Protein AF-W6N903-F1 (afdb_monomer)

Sequence (105 aa):
DRTLPTAAYNFKVETGKENTKTTTEYSWVPVPDKSLVERYMKALPEEERPIIGSVGEQNRKSRLQFQLPLYDCNVDDARFANEQDKEVFRRFLENVRKHVRSVLH

Radius of gyration: 18.01 Å; Cα contacts (8 Å, |Δi|>4): 110; chains: 1; bounding box: 42×32×44 Å

Mean predicted aligned error: 9.61 Å

Solvent-accessible surface area (backbone atoms only — not comparable to full-atom values): 6385 Å² total; per-residue (Å²): 137,83,84,66,70,61,61,38,62,70,43,75,45,80,45,73,57,97,93,55,70,44,79,47,50,22,48,55,37,73,36,89,42,70,71,59,39,55,55,53,53,69,73,41,59,78,70,59,35,26,32,67,94,38,68,5,28,55,53,46,54,59,54,56,76,72,56,70,55,62,50,78,76,35,66,93,61,32,88,60,92,48,71,66,60,42,51,53,50,44,53,50,51,53,52,45,66,68,73,57,77,79,82,84,126

pLDDT: mean 83.48, std 14.54, range [33.97, 96.75]

Organism: Haemonchus contortus (NCBI:txid6289)

Nearest PDB structures (foldseek):
  5fq5-assembly1_B  TM=2.236E-01  e=7.788E+00  Streptococcus pyogenes

Foldseek 3Di:
DCPDAQKDAQQWAWDDDPVDTDIWTARIARHNDNVNRVVVQVVDDVQLGRTPPGNNVVVVVVVVVVDDPCLQQPLVNPPDPDVVVSVVSVVVNVVCVVPVVPPDD

Structure (mmCIF, N/CA/C/O backbone):
data_AF-W6N903-F1
#
_entry.id   AF-W6N903-F1
#
loop_
_atom_site.group_PDB
_atom_site.id
_atom_site.type_symbol
_atom_site.label_atom_id
_atom_site.label_alt_id
_atom_site.label_comp_id
_atom_site.label_asym_id
_atom_site.label_entity_id
_atom_site.label_seq_id
_atom_site.pdbx_PDB_ins_code
_atom_site.Cartn_x
_atom_site.Cartn_y
_atom_site.Cartn_z
_atom_site.occupancy
_atom_site.B_iso_or_equiv
_atom_site.auth_seq_id
_atom_site.auth_comp_id
_atom_site.auth_asym_id
_atom_site.auth_atom_id
_atom_site.pdbx_PDB_model_num
ATOM 1 N N . ASP A 1 1 ? -2.376 14.062 -17.668 1.00 43.19 1 ASP A N 1
ATOM 2 C CA . ASP A 1 1 ? -2.015 14.351 -16.276 1.00 43.19 1 ASP A CA 1
ATOM 3 C C . ASP A 1 1 ? -2.646 13.285 -15.386 1.00 43.19 1 ASP A C 1
ATOM 5 O O . ASP A 1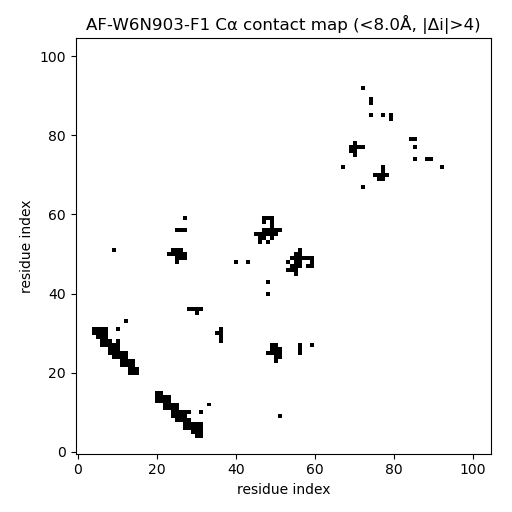 1 ? -3.858 13.275 -15.221 1.00 43.19 1 ASP A O 1
ATOM 9 N N . ARG A 1 2 ? -1.881 12.266 -14.980 1.00 45.25 2 ARG A N 1
ATOM 10 C CA . ARG A 1 2 ? -2.360 11.199 -14.083 1.00 45.25 2 ARG A CA 1
ATOM 11 C C . ARG A 1 2 ? -1.658 11.392 -12.746 1.00 45.25 2 ARG A C 1
ATOM 13 O O . ARG A 1 2 ? -0.711 10.679 -12.431 1.00 45.25 2 ARG A O 1
ATOM 20 N N . THR A 1 3 ? -2.093 12.380 -11.977 1.00 56.03 3 THR A N 1
ATOM 21 C CA . THR A 1 3 ? -1.786 12.438 -10.548 1.00 56.03 3 THR A CA 1
ATOM 22 C C . THR A 1 3 ? -2.606 11.338 -9.875 1.00 56.03 3 THR A C 1
ATOM 24 O O . THR A 1 3 ? -3.704 11.559 -9.373 1.00 56.03 3 THR A O 1
ATOM 27 N N . LEU A 1 4 ? -2.116 10.097 -9.973 1.00 58.03 4 LEU A N 1
ATOM 28 C CA . LEU A 1 4 ? -2.682 8.979 -9.225 1.00 58.03 4 LEU A CA 1
ATOM 29 C C . LEU A 1 4 ? -2.723 9.378 -7.742 1.00 58.03 4 LEU A C 1
ATOM 31 O O . LEU A 1 4 ? -1.752 9.974 -7.267 1.00 58.03 4 LEU A O 1
ATOM 35 N N . PRO A 1 5 ? -3.815 9.089 -7.013 1.00 57.09 5 PRO A N 1
ATOM 36 C CA . PRO A 1 5 ? -3.871 9.387 -5.594 1.00 57.09 5 PRO A CA 1
ATOM 37 C C . PRO A 1 5 ? -2.732 8.641 -4.905 1.00 57.09 5 PRO A C 1
ATOM 39 O O . PRO A 1 5 ? -2.673 7.412 -4.929 1.00 57.09 5 PRO A O 1
ATOM 42 N N . THR A 1 6 ? -1.802 9.399 -4.340 1.00 74.56 6 THR A N 1
ATOM 43 C CA . THR A 1 6 ? -0.703 8.852 -3.554 1.00 74.56 6 THR A CA 1
ATOM 44 C C . THR A 1 6 ? -1.269 8.234 -2.280 1.00 74.56 6 THR A C 1
ATOM 46 O O . THR A 1 6 ? -2.262 8.718 -1.729 1.00 74.56 6 THR A O 1
ATOM 49 N N . ALA A 1 7 ? -0.622 7.173 -1.801 1.00 86.88 7 ALA A N 1
ATOM 50 C CA . ALA A 1 7 ? -0.905 6.608 -0.492 1.00 86.88 7 ALA A CA 1
ATOM 51 C C . ALA A 1 7 ? -0.921 7.691 0.600 1.00 86.88 7 ALA A C 1
ATOM 53 O O . ALA A 1 7 ? -0.153 8.656 0.546 1.00 86.88 7 ALA A O 1
ATOM 54 N N . ALA A 1 8 ? -1.776 7.511 1.605 1.00 91.25 8 ALA A N 1
ATOM 55 C CA . ALA A 1 8 ? -1.867 8.406 2.753 1.00 91.25 8 ALA A CA 1
ATOM 56 C C . ALA A 1 8 ? -1.476 7.679 4.043 1.00 91.25 8 ALA A C 1
ATOM 58 O O . ALA A 1 8 ? -1.582 6.456 4.143 1.00 91.25 8 ALA A O 1
ATOM 59 N N . TYR A 1 9 ? -1.028 8.450 5.029 1.00 92.12 9 TYR A N 1
ATOM 60 C CA . TYR A 1 9 ? -0.552 7.957 6.319 1.00 92.12 9 TYR A CA 1
ATOM 61 C C . TYR A 1 9 ? -1.415 8.521 7.446 1.00 92.12 9 TYR A C 1
ATOM 63 O O . TYR A 1 9 ? -1.924 9.635 7.316 1.00 92.12 9 TYR A O 1
ATOM 71 N N . ASN A 1 10 ? -1.558 7.774 8.545 1.00 94.06 10 ASN A N 1
ATOM 72 C CA . ASN A 1 10 ? -2.387 8.149 9.704 1.00 94.06 10 ASN A CA 1
ATOM 73 C C . ASN A 1 10 ? -3.816 8.560 9.290 1.00 94.06 10 ASN A C 1
ATOM 75 O O . ASN A 1 10 ? -4.324 9.629 9.634 1.00 94.06 10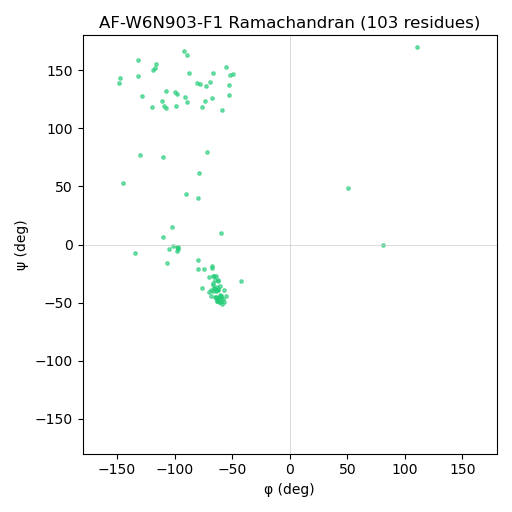 ASN A O 1
ATOM 79 N N . PHE A 1 11 ? -4.444 7.724 8.462 1.00 94.50 11 PHE A N 1
ATOM 80 C CA . PHE A 1 11 ? -5.742 7.994 7.858 1.00 94.50 11 PHE A CA 1
ATOM 81 C C . PHE A 1 11 ? -6.875 7.461 8.737 1.00 94.50 11 PHE A C 1
ATOM 83 O O . PHE A 1 11 ? -6.907 6.278 9.084 1.00 94.50 11 PHE A O 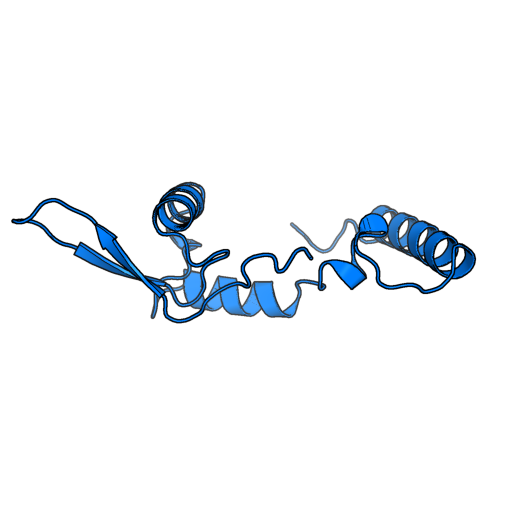1
ATOM 90 N N . LYS A 1 12 ? -7.834 8.329 9.066 1.00 94.75 12 LYS A N 1
ATOM 91 C CA . LYS A 1 12 ? -8.974 8.002 9.931 1.00 94.75 12 LYS A CA 1
ATOM 92 C C . LYS A 1 12 ? -10.210 7.667 9.108 1.00 94.75 12 LYS A C 1
ATOM 94 O O . LYS A 1 12 ? -10.622 8.436 8.242 1.00 94.75 12 LYS A O 1
ATOM 99 N N . VAL A 1 13 ? -10.828 6.534 9.421 1.00 92.81 13 VAL A N 1
ATOM 100 C CA . VAL A 1 13 ? -12.078 6.070 8.817 1.00 92.81 13 VAL A CA 1
ATOM 101 C C . VAL A 1 13 ? -13.130 5.929 9.907 1.00 92.81 13 VAL A C 1
ATOM 103 O O . VAL A 1 13 ? -12.987 5.120 10.819 1.00 92.81 13 VAL A O 1
ATOM 106 N N . GLU A 1 14 ? -14.210 6.699 9.796 1.00 90.81 14 GLU A N 1
ATOM 107 C CA . GLU A 1 14 ? -15.395 6.535 10.642 1.00 90.81 14 GLU A CA 1
ATOM 108 C C . GLU A 1 14 ? -16.367 5.544 9.999 1.00 90.81 14 GLU A C 1
ATOM 110 O O . GLU A 1 14 ? -16.836 5.777 8.887 1.00 90.81 14 GLU A O 1
ATOM 115 N N . THR A 1 15 ? -16.734 4.472 10.685 1.00 83.19 15 THR A N 1
ATOM 116 C CA . THR A 1 15 ? -17.763 3.521 10.235 1.00 83.19 15 THR A CA 1
ATOM 117 C C . THR A 1 15 ? -18.939 3.505 11.209 1.00 83.19 15 THR A C 1
ATOM 119 O O . THR A 1 15 ? -18.774 3.813 12.385 1.00 83.19 15 THR A O 1
ATOM 122 N N . GLY A 1 16 ? -20.141 3.184 10.720 1.00 77.25 16 GLY A N 1
ATOM 123 C CA . GLY A 1 16 ? -21.359 3.092 11.538 1.00 77.25 16 GLY A CA 1
ATOM 124 C C . GLY A 1 16 ? -22.400 4.189 11.279 1.00 77.25 16 GLY A C 1
ATOM 125 O O . GLY A 1 16 ? -22.160 5.146 10.543 1.00 77.25 16 GLY A O 1
ATOM 126 N N . LYS A 1 17 ? -23.597 4.009 11.856 1.00 70.81 17 LYS A N 1
ATOM 127 C CA . LYS A 1 17 ? -24.700 4.994 11.843 1.00 70.81 17 LYS A CA 1
ATOM 128 C C . LYS A 1 17 ? -24.612 5.893 13.082 1.00 70.81 17 LYS A C 1
ATOM 130 O O . LYS A 1 17 ? -23.898 5.547 14.015 1.00 70.81 17 LYS A O 1
ATOM 135 N N . GLU A 1 18 ? -25.351 7.006 13.100 1.00 66.50 18 GLU A N 1
ATOM 136 C CA . GLU A 1 18 ? -25.249 8.121 14.071 1.00 66.50 18 GLU A CA 1
ATOM 137 C C . GLU A 1 18 ? -25.066 7.719 15.550 1.00 66.50 18 GLU A C 1
ATOM 139 O O . GLU A 1 18 ? -24.337 8.392 16.270 1.00 66.50 18 GLU A O 1
ATOM 144 N N . ASN A 1 19 ? -25.616 6.578 15.977 1.00 72.50 19 ASN A N 1
ATOM 145 C CA . ASN A 1 19 ? -25.581 6.121 17.371 1.00 72.50 19 ASN A CA 1
ATOM 146 C C . ASN A 1 19 ? -24.450 5.113 17.691 1.00 72.50 19 ASN A C 1
ATOM 148 O O . ASN A 1 19 ? -24.317 4.689 18.834 1.00 72.50 19 ASN A O 1
ATOM 152 N N . THR A 1 20 ? -23.662 4.680 16.698 1.00 73.94 20 THR A N 1
ATOM 153 C CA . THR A 1 20 ? -22.601 3.652 16.817 1.00 73.94 20 THR A CA 1
ATOM 154 C C . THR A 1 20 ? -21.417 3.973 15.898 1.00 73.94 20 THR A C 1
ATOM 156 O O . THR A 1 20 ? -21.015 3.164 15.065 1.00 73.94 20 THR A O 1
ATOM 159 N N . LYS A 1 21 ? -20.872 5.191 15.993 1.00 82.19 21 LYS A N 1
ATOM 160 C CA . LYS A 1 21 ? -19.671 5.547 15.228 1.00 82.19 21 LYS A CA 1
ATOM 161 C C . LYS A 1 21 ? -18.435 4.869 15.819 1.00 82.19 21 LYS A C 1
ATOM 163 O O . LYS A 1 21 ? -18.099 5.084 16.980 1.00 82.19 21 LYS A O 1
ATOM 168 N N . THR A 1 22 ? -17.731 4.100 14.999 1.00 87.38 22 THR A N 1
ATOM 169 C CA . THR A 1 22 ? -16.411 3.546 15.307 1.00 87.38 22 THR A CA 1
ATOM 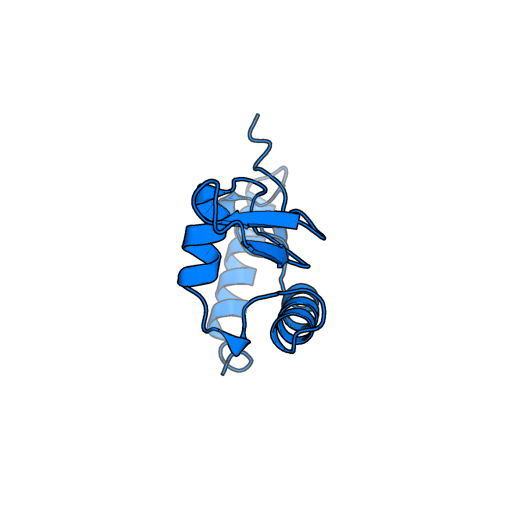170 C C . THR A 1 22 ? -15.375 4.220 14.421 1.00 87.38 22 THR A C 1
ATOM 172 O O . THR A 1 22 ? -15.484 4.188 13.195 1.00 87.38 22 THR A O 1
ATOM 175 N N . THR A 1 23 ? -14.359 4.819 15.037 1.00 91.31 23 THR A N 1
ATOM 176 C CA . THR A 1 23 ? -13.235 5.428 14.318 1.00 91.31 23 THR A CA 1
ATOM 177 C C . THR A 1 23 ? -12.062 4.462 14.316 1.00 91.31 23 THR A C 1
ATOM 179 O O . THR A 1 23 ? -11.546 4.108 15.373 1.00 91.31 23 THR A O 1
ATOM 182 N N . THR A 1 24 ? -11.629 4.048 13.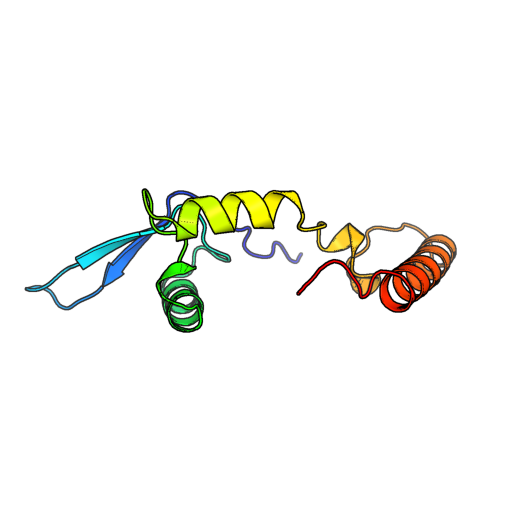128 1.00 93.94 24 THR A N 1
ATOM 183 C CA . THR A 1 24 ? -10.411 3.256 12.931 1.00 93.94 24 THR A CA 1
ATOM 184 C C . THR A 1 24 ? -9.338 4.138 12.311 1.00 93.94 24 THR A C 1
ATOM 186 O O . THR A 1 24 ? -9.597 4.840 11.334 1.00 93.94 24 THR A O 1
ATOM 189 N N . GLU A 1 25 ? -8.131 4.095 12.866 1.00 96.25 25 GLU A N 1
ATOM 190 C CA . GLU A 1 25 ? -6.981 4.835 12.352 1.00 96.25 25 GLU A CA 1
ATOM 191 C C . GLU A 1 25 ? -5.971 3.870 11.730 1.00 96.25 25 GLU A C 1
ATOM 193 O O . GLU A 1 25 ? -5.457 2.969 12.395 1.00 96.25 25 GLU A O 1
ATOM 198 N N . TYR A 1 26 ? -5.710 4.054 10.437 1.00 95.94 26 TYR A N 1
ATOM 199 C CA . TYR A 1 26 ? -4.751 3.263 9.677 1.00 95.94 26 TYR A CA 1
ATOM 200 C C . TYR A 1 26 ? -3.434 4.025 9.535 1.00 95.94 26 TYR A C 1
ATOM 202 O O . TYR A 1 26 ? -3.423 5.179 9.105 1.00 95.94 26 TYR A O 1
ATOM 210 N N . SER A 1 27 ? -2.310 3.373 9.822 1.00 95.56 27 SER A N 1
ATOM 211 C CA . SER A 1 27 ? -0.974 3.947 9.630 1.00 95.56 27 SER A CA 1
ATOM 212 C C . SER A 1 27 ? -0.648 4.189 8.157 1.00 95.56 27 SER A C 1
ATOM 214 O O . SER A 1 27 ? 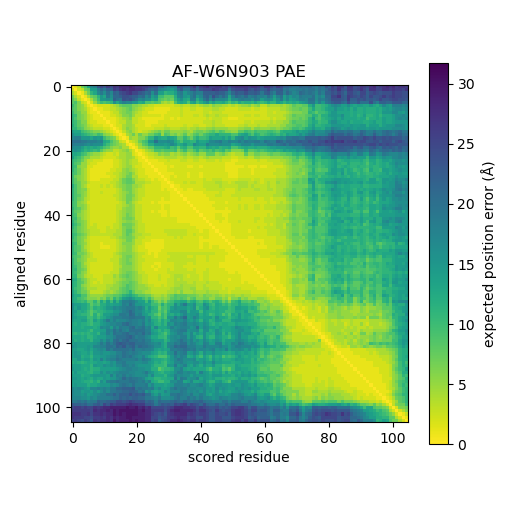0.101 5.110 7.835 1.00 95.56 27 SER A O 1
ATOM 216 N N . TRP A 1 28 ? -1.258 3.410 7.259 1.00 94.31 28 TRP A N 1
ATOM 217 C CA . TRP A 1 28 ? -1.112 3.526 5.812 1.00 94.31 28 TRP A CA 1
ATOM 218 C C . TRP A 1 28 ? -2.397 3.121 5.089 1.00 94.31 28 TRP A C 1
ATOM 220 O O . TRP A 1 28 ? -3.012 2.105 5.422 1.00 94.31 28 TRP A O 1
ATOM 230 N N . VAL A 1 29 ? -2.764 3.866 4.048 1.00 94.38 29 VAL A N 1
ATOM 231 C CA . VAL A 1 29 ? -3.834 3.512 3.110 1.00 94.38 29 VAL A CA 1
ATOM 232 C C . VAL A 1 29 ? -3.365 3.674 1.663 1.00 94.38 29 VAL A C 1
ATOM 234 O O . VAL A 1 29 ? -2.616 4.609 1.374 1.00 94.38 29 VAL A O 1
ATOM 237 N N . PRO A 1 30 ? -3.813 2.808 0.733 1.00 89.12 30 PRO A N 1
ATOM 238 C CA . PRO A 1 30 ? -3.363 2.857 -0.659 1.00 89.12 30 PRO A CA 1
ATOM 239 C C . PRO A 1 30 ? -3.822 4.126 -1.380 1.00 89.12 30 PRO A C 1
ATOM 241 O O . PRO A 1 30 ? -3.093 4.655 -2.210 1.00 89.12 30 PRO A O 1
ATOM 244 N N . VAL A 1 31 ? -5.021 4.608 -1.050 1.00 91.06 31 VAL A N 1
ATOM 245 C CA . VAL A 1 31 ? -5.627 5.833 -1.577 1.00 91.06 31 VAL A CA 1
ATOM 246 C C . VAL A 1 31 ? -6.495 6.456 -0.478 1.00 91.06 31 VAL A C 1
ATOM 248 O O . VAL A 1 31 ? -7.140 5.706 0.255 1.00 91.06 31 VAL A O 1
ATOM 251 N N . PRO A 1 32 ? -6.562 7.790 -0.338 1.00 91.06 32 PRO A N 1
ATOM 252 C CA . PRO A 1 32 ? -7.373 8.460 0.685 1.00 91.06 32 PRO A CA 1
ATOM 253 C C . PRO A 1 32 ? -8.867 8.541 0.303 1.00 91.06 32 PRO A C 1
ATOM 255 O O . PRO A 1 32 ? -9.522 9.556 0.520 1.00 91.06 32 PRO A O 1
ATOM 258 N N . ASP A 1 33 ? -9.416 7.474 -0.280 1.00 91.50 33 ASP A N 1
ATOM 259 C CA . ASP A 1 33 ? -10.842 7.339 -0.586 1.00 91.50 33 ASP A CA 1
ATOM 260 C C . ASP A 1 33 ? -11.471 6.337 0.379 1.00 91.50 33 ASP A C 1
ATOM 262 O O . ASP A 1 33 ? -11.118 5.160 0.393 1.00 91.50 33 ASP A O 1
ATOM 266 N N . LYS A 1 34 ? -12.426 6.796 1.188 1.00 90.81 34 LYS A N 1
ATOM 267 C CA . LYS A 1 34 ? -13.010 6.000 2.272 1.00 90.81 34 LYS A CA 1
ATOM 268 C C . LYS A 1 34 ? -13.585 4.656 1.801 1.00 90.81 34 LYS A C 1
ATOM 270 O O . LYS A 1 34 ? -13.342 3.634 2.438 1.00 90.81 34 LYS A O 1
ATOM 275 N N . SER A 1 35 ? -14.316 4.639 0.685 1.00 90.75 35 SER A N 1
ATOM 276 C CA . SER A 1 35 ? -14.945 3.418 0.161 1.00 90.75 35 SER A CA 1
ATOM 277 C C . SER A 1 35 ? -13.903 2.418 -0.339 1.00 90.75 35 SER A C 1
ATOM 279 O O . SER A 1 35 ? -14.043 1.205 -0.147 1.00 90.75 35 SER A O 1
ATOM 281 N N . LEU A 1 36 ? -12.850 2.908 -0.991 1.00 92.50 36 LEU A N 1
ATOM 282 C CA . LEU A 1 36 ? -11.736 2.085 -1.448 1.00 92.50 36 LEU A CA 1
ATOM 283 C C . LEU A 1 36 ? -10.900 1.573 -0.277 1.00 92.50 36 LEU A C 1
ATOM 285 O O . LEU A 1 36 ? -10.556 0.394 -0.277 1.00 92.50 36 LEU A O 1
ATOM 289 N N . VAL A 1 37 ? -10.642 2.399 0.740 1.00 93.81 37 VAL A N 1
ATOM 290 C CA . VAL A 1 37 ? -9.954 1.974 1.967 1.00 93.81 37 VAL A CA 1
ATOM 291 C C . VAL A 1 37 ? -10.727 0.859 2.650 1.00 93.81 37 VAL A C 1
ATOM 293 O O . VAL A 1 37 ? -10.156 -0.192 2.916 1.00 93.81 37 VAL A O 1
ATOM 296 N N . GLU A 1 38 ? -12.026 1.033 2.886 1.00 92.50 38 GLU A N 1
ATOM 297 C CA . GLU A 1 38 ? -12.839 0.006 3.542 1.00 92.50 38 GLU A CA 1
ATOM 298 C C . GLU A 1 38 ? -12.843 -1.313 2.762 1.00 92.50 38 GLU A C 1
ATOM 300 O O . GLU A 1 38 ? -12.682 -2.379 3.358 1.00 92.50 38 GLU A O 1
ATOM 305 N N . ARG A 1 39 ? -12.997 -1.261 1.432 1.00 93.88 39 ARG A N 1
ATOM 306 C CA . ARG A 1 39 ? -12.948 -2.462 0.583 1.00 93.88 39 ARG A CA 1
ATOM 307 C C . ARG A 1 39 ? -11.578 -3.129 0.616 1.00 93.88 39 ARG A C 1
ATOM 309 O O . ARG A 1 39 ? -11.507 -4.345 0.759 1.00 93.88 39 ARG A O 1
ATOM 316 N N . TYR A 1 40 ? -10.510 -2.345 0.511 1.00 93.88 40 TYR A N 1
ATOM 317 C CA . TYR A 1 40 ? -9.143 -2.849 0.537 1.00 93.88 40 TYR A CA 1
ATOM 318 C C . TYR A 1 40 ? -8.811 -3.498 1.884 1.00 93.88 40 TYR A C 1
ATOM 320 O O . TYR A 1 40 ? -8.348 -4.632 1.917 1.00 93.88 40 TYR A O 1
ATOM 328 N N . MET A 1 41 ? -9.109 -2.829 3.001 1.00 94.94 41 MET A N 1
ATOM 329 C CA . MET A 1 41 ? -8.805 -3.347 4.339 1.00 94.94 41 MET A CA 1
ATOM 330 C C . MET A 1 41 ? -9.624 -4.597 4.679 1.00 94.94 41 MET A C 1
ATOM 332 O O . MET A 1 41 ? -9.107 -5.496 5.337 1.00 94.94 41 MET A O 1
ATOM 336 N N . LYS A 1 42 ? -10.866 -4.706 4.184 1.00 93.88 42 LYS A N 1
ATOM 337 C CA . LYS A 1 42 ? -11.679 -5.932 4.299 1.00 93.88 42 LYS A CA 1
ATOM 338 C C . LYS A 1 42 ? -11.122 -7.110 3.497 1.00 93.88 42 LYS A C 1
ATOM 340 O O . LYS A 1 42 ? -11.387 -8.247 3.867 1.00 93.88 42 LYS A O 1
ATOM 345 N N . ALA A 1 43 ? -10.381 -6.852 2.420 1.00 95.44 43 ALA A N 1
ATOM 346 C CA . ALA A 1 43 ? -9.754 -7.895 1.608 1.00 95.44 43 ALA A CA 1
ATOM 347 C C . ALA A 1 43 ? -8.447 -8.434 2.218 1.00 95.44 43 ALA A C 1
ATOM 349 O O . ALA A 1 43 ? -7.955 -9.469 1.775 1.00 95.44 43 ALA A O 1
ATOM 350 N N . LEU A 1 44 ? -7.884 -7.747 3.217 1.00 92.56 44 LEU A N 1
ATOM 351 C CA . LEU A 1 44 ? -6.708 -8.206 3.949 1.00 92.56 44 LEU A CA 1
ATOM 352 C C . LEU A 1 44 ? -7.105 -9.104 5.135 1.00 92.56 44 LEU A C 1
ATOM 354 O O . LEU A 1 44 ? -8.134 -8.832 5.776 1.00 92.56 44 LEU A O 1
ATOM 358 N N . PRO A 1 45 ? -6.262 -10.095 5.490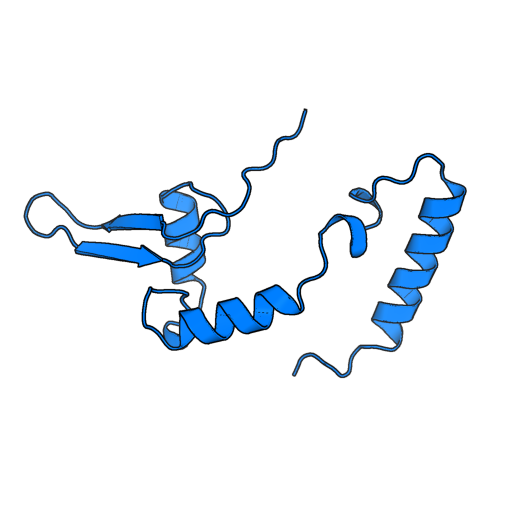 1.00 95.44 45 PRO A N 1
ATOM 359 C CA . PRO A 1 45 ? -6.324 -10.753 6.795 1.00 95.44 45 PRO A CA 1
ATOM 360 C C . PRO A 1 45 ? -6.303 -9.717 7.924 1.00 95.44 45 PRO A C 1
ATOM 362 O O . PRO A 1 45 ? -5.670 -8.665 7.792 1.00 95.44 45 PRO A O 1
ATOM 365 N N . GLU A 1 46 ? -7.007 -9.978 9.026 1.00 93.06 46 GLU A N 1
ATOM 366 C CA . GLU A 1 46 ? -7.197 -8.980 10.090 1.00 93.06 46 GLU A CA 1
ATOM 367 C C . GLU A 1 46 ? -5.869 -8.560 10.725 1.00 93.06 46 GLU A C 1
ATOM 369 O O . GLU A 1 46 ? -5.640 -7.378 10.982 1.00 93.06 46 GLU A O 1
ATOM 374 N N . GLU A 1 47 ? -4.973 -9.527 10.889 1.00 93.62 47 GLU A N 1
ATOM 375 C CA . GLU A 1 47 ? -3.620 -9.403 11.414 1.00 93.62 47 GLU A CA 1
ATOM 376 C C . GLU A 1 47 ? -2.667 -8.614 10.500 1.00 93.62 47 GLU A C 1
ATOM 378 O O . GLU A 1 47 ? -1.637 -8.122 10.961 1.00 93.62 47 GLU A O 1
ATOM 383 N N . GLU A 1 48 ? -3.002 -8.461 9.216 1.00 94.12 48 GLU A N 1
ATOM 384 C CA . GLU A 1 48 ? -2.208 -7.702 8.242 1.00 94.12 48 GLU A CA 1
ATOM 385 C C . GLU A 1 48 ? -2.724 -6.274 8.016 1.00 94.12 48 GLU A C 1
ATOM 387 O O . GLU A 1 48 ? -2.093 -5.483 7.299 1.00 94.12 48 GLU A O 1
ATOM 392 N N . ARG A 1 49 ? -3.867 -5.915 8.612 1.00 95.94 49 ARG A N 1
ATOM 393 C CA . ARG A 1 49 ? -4.431 -4.567 8.489 1.00 95.94 49 ARG A CA 1
ATOM 394 C C . ARG A 1 49 ? -3.522 -3.566 9.214 1.00 95.94 49 ARG A C 1
ATOM 396 O O . ARG A 1 49 ? -3.255 -3.742 10.400 1.00 95.94 49 ARG A O 1
ATOM 403 N N . PRO A 1 50 ? -3.069 -2.487 8.552 1.00 96.44 50 PRO A N 1
ATOM 404 C CA . PRO A 1 50 ? -2.136 -1.524 9.127 1.00 96.44 50 PRO A CA 1
ATOM 405 C C . PRO A 1 50 ? -2.841 -0.536 10.067 1.00 96.44 50 PRO A C 1
ATOM 407 O O . PRO A 1 50 ? -2.884 0.658 9.794 1.00 96.44 50 PRO A O 1
ATOM 410 N N . ILE A 1 51 ? -3.449 -1.025 11.147 1.00 96.75 51 ILE A N 1
ATOM 411 C CA . ILE A 1 51 ? -4.080 -0.194 12.184 1.00 96.75 51 ILE A CA 1
ATOM 412 C C . ILE A 1 51 ? -2.986 0.322 13.126 1.00 96.75 51 ILE A C 1
ATOM 414 O O . ILE A 1 51 ? -2.086 -0.444 13.475 1.00 96.75 51 ILE A O 1
ATOM 418 N N . ILE A 1 52 ? -3.049 1.589 13.543 1.00 95.56 52 ILE A N 1
ATOM 419 C CA . ILE A 1 52 ? -2.065 2.177 14.473 1.00 95.56 52 ILE A CA 1
ATOM 420 C C . ILE A 1 52 ? -1.931 1.313 15.738 1.00 95.56 52 ILE A C 1
ATOM 422 O O . ILE A 1 52 ? -2.929 0.965 16.370 1.00 95.56 52 ILE A O 1
ATOM 426 N N . GLY A 1 53 ? -0.697 0.962 16.102 1.00 94.69 53 GLY A N 1
ATOM 427 C CA . GLY A 1 53 ? -0.365 0.139 17.267 1.00 94.69 53 GLY A CA 1
ATOM 428 C C . GLY A 1 53 ? -0.532 -1.371 17.066 1.00 94.69 53 GLY A C 1
ATOM 429 O O . GLY A 1 53 ? -0.264 -2.136 17.991 1.00 94.69 53 GLY A O 1
ATOM 430 N N . SER A 1 54 ? -0.963 -1.824 15.885 1.00 95.81 54 SER A N 1
ATOM 431 C CA . SER A 1 54 ? -1.159 -3.251 15.593 1.00 95.81 54 SER A CA 1
ATOM 432 C C . SER A 1 54 ? 0.101 -3.932 15.043 1.00 95.81 54 SER A C 1
ATOM 434 O O . SER A 1 54 ? 1.017 -3.295 14.521 1.00 95.81 54 SER A O 1
ATOM 436 N N . VAL A 1 55 ? 0.120 -5.268 15.078 1.00 95.88 55 VAL A N 1
ATOM 437 C CA . VAL A 1 55 ? 1.138 -6.074 14.377 1.00 95.88 55 VAL A CA 1
ATOM 438 C C . VAL A 1 55 ? 1.093 -5.820 12.863 1.00 95.88 55 VAL A C 1
ATOM 440 O O . VAL A 1 55 ? 2.137 -5.729 12.215 1.00 95.88 55 VAL A O 1
ATOM 443 N N . GLY A 1 56 ? -0.101 -5.614 12.302 1.00 95.50 56 GLY A N 1
ATOM 444 C CA . GLY A 1 56 ? -0.286 -5.303 10.887 1.00 95.50 56 GLY A CA 1
ATOM 445 C C . GLY A 1 56 ? 0.367 -3.986 10.460 1.00 95.50 56 GLY A C 1
ATOM 446 O O . GLY A 1 56 ? 0.875 -3.896 9.341 1.00 95.50 56 GLY A O 1
ATOM 447 N N . GLU A 1 57 ? 0.450 -2.985 11.345 1.00 95.94 57 GLU A N 1
ATOM 448 C CA . GLU A 1 57 ? 1.212 -1.754 11.086 1.00 95.94 57 GLU A CA 1
ATOM 449 C C . GLU A 1 57 ? 2.704 -2.052 10.908 1.00 95.94 57 GLU A C 1
ATOM 451 O O . GLU A 1 57 ? 3.311 -1.598 9.934 1.00 95.94 57 GLU A O 1
ATOM 456 N N . GLN A 1 58 ? 3.291 -2.832 11.817 1.00 94.69 58 GLN A N 1
ATOM 457 C CA . GLN A 1 58 ? 4.711 -3.184 11.752 1.00 94.69 58 GLN A CA 1
ATOM 458 C C . GLN A 1 58 ? 5.006 -4.019 10.503 1.00 94.69 58 GLN A C 1
ATOM 460 O O . GLN A 1 58 ? 5.924 -3.698 9.746 1.00 94.69 58 GLN A O 1
ATOM 465 N N . ASN A 1 59 ? 4.169 -5.022 10.228 1.00 92.62 59 ASN A N 1
ATOM 466 C CA . ASN A 1 59 ? 4.270 -5.858 9.033 1.00 92.62 59 ASN A CA 1
ATOM 467 C C . ASN A 1 59 ? 4.196 -5.019 7.755 1.00 92.62 59 ASN A C 1
ATOM 469 O O . ASN A 1 59 ? 5.026 -5.171 6.856 1.00 92.62 59 ASN A O 1
ATOM 473 N N . ARG A 1 60 ? 3.231 -4.095 7.671 1.00 92.81 60 ARG A N 1
ATOM 474 C CA . ARG A 1 60 ? 3.088 -3.196 6.522 1.00 92.81 60 ARG A CA 1
ATOM 475 C C . ARG A 1 60 ? 4.314 -2.310 6.351 1.00 92.81 60 ARG A C 1
ATOM 477 O O . ARG A 1 60 ? 4.792 -2.176 5.226 1.00 92.81 60 ARG A O 1
ATOM 484 N N . LYS A 1 61 ? 4.828 -1.732 7.440 1.00 90.44 61 LYS A N 1
ATOM 485 C CA . LYS A 1 61 ? 6.024 -0.883 7.421 1.00 90.44 61 LYS A CA 1
ATOM 486 C C . LYS A 1 61 ? 7.238 -1.651 6.902 1.00 90.44 61 LYS A C 1
ATOM 488 O O . LYS A 1 61 ? 7.908 -1.152 6.003 1.00 90.44 61 LYS A O 1
ATOM 493 N N . SER A 1 62 ? 7.471 -2.872 7.386 1.00 89.50 62 SER A N 1
ATOM 494 C CA . SER A 1 62 ? 8.555 -3.727 6.888 1.00 89.50 62 SER A CA 1
ATOM 495 C C . SER A 1 62 ? 8.361 -4.086 5.413 1.00 89.50 62 SER A C 1
ATOM 497 O O . SER A 1 62 ? 9.284 -3.926 4.626 1.00 89.50 62 SER A O 1
ATOM 499 N N . ARG A 1 63 ? 7.156 -4.490 4.980 1.00 87.56 63 ARG A N 1
ATOM 500 C CA . ARG A 1 63 ? 6.891 -4.824 3.565 1.00 87.56 63 ARG A CA 1
ATOM 501 C C . ARG A 1 63 ? 7.058 -3.622 2.626 1.00 87.56 63 ARG A C 1
ATOM 503 O O . ARG A 1 63 ? 7.516 -3.804 1.503 1.00 87.56 63 ARG A O 1
ATOM 510 N N . LEU A 1 64 ? 6.689 -2.410 3.050 1.00 83.94 64 LEU A N 1
ATOM 511 C CA . LEU A 1 64 ? 6.853 -1.188 2.248 1.00 83.94 64 LEU A CA 1
ATOM 512 C C . LEU A 1 64 ? 8.326 -0.848 1.991 1.00 83.94 64 LEU A C 1
ATOM 514 O O . LEU A 1 64 ? 8.628 -0.313 0.931 1.00 83.94 64 LEU A O 1
ATOM 518 N N . GLN A 1 65 ? 9.241 -1.196 2.903 1.00 81.56 65 GLN A N 1
ATOM 519 C CA . GLN A 1 65 ? 10.684 -0.982 2.704 1.00 81.56 65 GLN A CA 1
ATOM 520 C C . GLN A 1 65 ? 11.250 -1.795 1.534 1.00 81.56 65 GLN A C 1
ATOM 522 O O . GLN A 1 65 ? 12.238 -1.388 0.931 1.00 81.56 65 GLN A O 1
ATOM 527 N N . PHE A 1 66 ? 10.624 -2.927 1.212 1.00 80.12 66 PHE A N 1
ATOM 528 C CA . PHE A 1 66 ? 11.038 -3.808 0.120 1.00 80.12 66 PHE A CA 1
ATOM 529 C C . PHE A 1 66 ? 10.184 -3.640 -1.144 1.00 80.12 66 PHE A C 1
ATOM 531 O O . PHE A 1 66 ? 10.429 -4.319 -2.141 1.00 80.12 66 PHE A O 1
ATOM 538 N N . GLN A 1 67 ? 9.173 -2.764 -1.126 1.00 78.62 67 GLN A N 1
ATOM 539 C CA . GLN A 1 67 ? 8.382 -2.469 -2.318 1.00 78.62 67 GLN A CA 1
ATOM 540 C C . GLN A 1 67 ? 9.175 -1.556 -3.246 1.00 78.62 67 GLN A C 1
ATOM 542 O O . GLN A 1 67 ? 9.504 -0.423 -2.898 1.00 78.62 67 GLN A O 1
ATOM 547 N N . LEU A 1 68 ? 9.454 -2.056 -4.449 1.00 74.62 68 LEU A N 1
ATOM 548 C CA . LEU A 1 68 ? 9.992 -1.225 -5.513 1.00 74.62 68 LEU A CA 1
ATOM 549 C C . LEU A 1 68 ? 8.916 -0.239 -5.982 1.00 74.62 68 LEU A C 1
ATOM 551 O O . LEU A 1 68 ? 7.748 -0.624 -6.118 1.00 74.62 68 LEU A O 1
ATOM 555 N N . PRO A 1 69 ? 9.283 1.018 -6.264 1.00 76.31 69 PRO A N 1
ATOM 556 C CA . PRO A 1 69 ? 8.383 1.941 -6.930 1.00 76.31 69 PRO A CA 1
ATOM 557 C C . PRO A 1 69 ? 7.871 1.388 -8.264 1.00 76.31 69 PRO A C 1
ATOM 559 O O . PRO A 1 69 ? 8.555 0.619 -8.939 1.00 76.31 69 PRO A O 1
ATOM 562 N N . LEU A 1 70 ? 6.678 1.818 -8.686 1.00 68.31 70 LEU A N 1
ATOM 563 C CA . LEU A 1 70 ? 6.051 1.326 -9.920 1.00 68.31 70 LEU A CA 1
ATOM 564 C C . LEU A 1 70 ? 6.946 1.538 -11.156 1.00 68.31 70 LEU A C 1
ATOM 566 O O . LEU A 1 70 ? 7.073 0.643 -11.985 1.00 68.31 70 LEU A O 1
ATOM 570 N N . TYR A 1 71 ? 7.636 2.679 -11.223 1.00 75.94 71 TYR A N 1
ATOM 571 C CA . TYR A 1 71 ? 8.585 3.006 -12.292 1.00 75.94 71 TYR A CA 1
ATOM 572 C C . TYR A 1 71 ? 9.847 2.121 -12.296 1.00 75.94 71 TYR A C 1
ATOM 574 O O . TYR A 1 71 ? 10.489 2.005 -13.335 1.00 75.94 71 TYR A O 1
ATOM 582 N N . ASP A 1 72 ? 10.165 1.465 -11.174 1.00 74.12 72 ASP A N 1
ATOM 583 C CA . ASP A 1 72 ? 11.301 0.544 -11.021 1.00 74.12 72 ASP A CA 1
ATOM 584 C C . ASP A 1 72 ? 10.897 -0.934 -11.185 1.00 74.12 72 ASP A C 1
ATOM 586 O O . ASP A 1 72 ? 11.753 -1.821 -11.164 1.00 74.12 72 ASP A O 1
ATOM 590 N N . CYS A 1 73 ? 9.608 -1.236 -11.393 1.00 75.00 73 CYS A N 1
ATOM 591 C CA . CYS A 1 73 ? 9.128 -2.615 -11.567 1.00 75.00 73 CYS A CA 1
ATOM 592 C C . CYS A 1 73 ? 8.147 -2.840 -12.736 1.00 75.00 73 CYS A C 1
ATOM 594 O O . CYS A 1 73 ? 7.844 -4.002 -13.051 1.00 75.00 73 CYS A O 1
ATOM 596 N N . ASN A 1 74 ? 7.694 -1.775 -13.411 1.00 81.38 74 ASN A N 1
ATOM 597 C CA . ASN A 1 74 ? 6.855 -1.827 -14.608 1.00 81.38 74 ASN A CA 1
ATOM 598 C C . ASN A 1 74 ? 7.438 -0.973 -15.748 1.00 81.38 74 ASN A C 1
ATOM 600 O O . ASN A 1 74 ? 7.705 0.210 -15.569 1.00 81.38 74 ASN A O 1
ATOM 604 N N . VAL A 1 75 ? 7.595 -1.572 -16.934 1.00 82.69 75 VAL A N 1
ATOM 605 C CA . VAL A 1 75 ? 8.122 -0.904 -18.138 1.00 82.69 75 VAL A CA 1
ATOM 606 C C . VAL A 1 75 ? 7.179 0.198 -18.625 1.00 82.69 75 VAL A C 1
ATOM 608 O O . VAL A 1 75 ? 7.652 1.254 -19.039 1.00 82.69 75 VAL A O 1
ATOM 611 N N . ASP A 1 76 ? 5.864 -0.017 -18.534 1.00 81.88 76 ASP A N 1
ATOM 612 C CA . ASP A 1 76 ? 4.858 0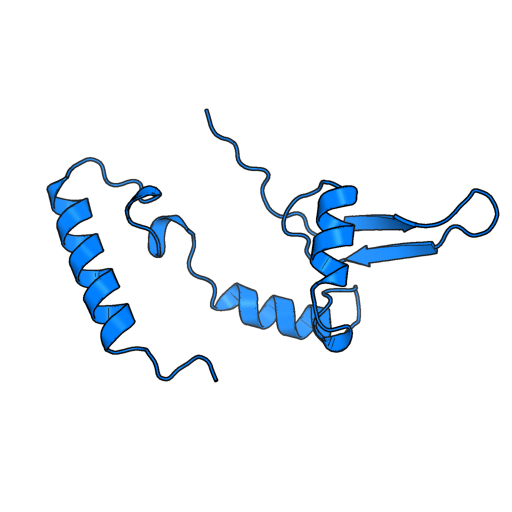.927 -19.043 1.00 81.88 76 ASP A CA 1
ATOM 613 C C . ASP A 1 76 ? 4.792 2.218 -18.213 1.00 81.88 76 ASP A C 1
ATOM 615 O O . ASP A 1 76 ? 4.457 3.285 -18.729 1.00 81.88 76 ASP A O 1
ATOM 619 N N . ASP A 1 77 ? 5.144 2.122 -16.930 1.00 78.75 77 ASP A N 1
ATOM 620 C CA . ASP A 1 77 ? 5.186 3.244 -15.989 1.00 78.75 77 ASP A CA 1
ATOM 621 C C . ASP A 1 77 ? 6.603 3.819 -15.817 1.00 78.75 77 ASP A C 1
ATOM 623 O O . ASP A 1 77 ? 6.803 4.798 -15.086 1.00 78.75 77 ASP A O 1
ATOM 627 N N . ALA A 1 78 ? 7.602 3.226 -16.479 1.00 80.50 78 ALA A N 1
ATOM 628 C CA . ALA A 1 78 ? 8.981 3.670 -16.393 1.00 80.50 78 ALA A CA 1
ATOM 629 C C . ALA A 1 78 ? 9.188 4.990 -17.150 1.00 80.50 78 ALA A C 1
ATOM 631 O O . ALA A 1 78 ? 8.737 5.185 -18.280 1.00 80.50 78 ALA A O 1
ATOM 632 N N . ARG A 1 79 ? 9.929 5.916 -16.535 1.00 81.88 79 ARG A N 1
ATOM 633 C CA . ARG A 1 79 ? 10.176 7.265 -17.073 1.00 81.88 79 ARG A CA 1
ATOM 634 C C . ARG A 1 79 ? 11.432 7.331 -17.946 1.00 81.88 79 ARG A C 1
ATOM 636 O O . ARG A 1 79 ? 12.228 8.257 -17.814 1.00 81.88 79 ARG A O 1
ATOM 643 N N . PHE A 1 80 ? 11.631 6.352 -18.824 1.00 83.31 80 PHE A N 1
ATOM 644 C CA . PHE A 1 80 ? 12.746 6.386 -19.773 1.00 83.31 80 PHE A CA 1
ATOM 645 C C . PHE A 1 80 ? 12.440 7.321 -20.945 1.00 83.31 80 PHE A C 1
ATOM 647 O O . PHE A 1 80 ? 11.330 7.325 -21.479 1.00 83.31 80 PHE A O 1
ATOM 654 N N . ALA A 1 81 ? 13.439 8.106 -21.351 1.00 79.00 81 ALA A N 1
ATOM 655 C CA . ALA A 1 81 ? 13.306 9.086 -22.428 1.00 79.00 81 ALA A CA 1
ATOM 656 C C . ALA A 1 81 ? 13.387 8.463 -23.834 1.00 79.00 81 ALA A C 1
ATOM 658 O O . ALA A 1 81 ? 12.924 9.074 -24.794 1.00 79.00 81 ALA A O 1
ATOM 659 N N . ASN A 1 82 ? 13.968 7.267 -23.970 1.00 88.56 82 ASN A N 1
ATOM 660 C CA . ASN A 1 82 ? 14.116 6.569 -25.245 1.00 88.56 82 ASN A CA 1
ATOM 661 C C . ASN A 1 82 ? 13.658 5.101 -25.141 1.00 88.56 82 ASN A C 1
ATOM 663 O O . ASN A 1 82 ? 13.591 4.517 -24.059 1.00 88.56 82 ASN A O 1
ATOM 667 N N . GLU A 1 83 ? 13.340 4.504 -26.290 1.00 88.31 83 GLU A N 1
ATOM 668 C CA . GLU A 1 83 ? 12.821 3.131 -26.374 1.00 88.31 83 GLU A CA 1
ATOM 669 C C . GLU A 1 83 ? 13.898 2.058 -26.145 1.00 88.31 83 GLU A C 1
ATOM 671 O O . GLU A 1 83 ? 13.587 0.930 -25.769 1.00 88.31 83 GLU A O 1
ATOM 676 N N . GLN A 1 84 ? 15.174 2.402 -26.332 1.00 90.69 84 GLN A N 1
ATOM 677 C CA . GLN A 1 84 ? 16.293 1.481 -26.124 1.00 90.69 84 GLN A CA 1
ATOM 678 C C . GLN A 1 84 ? 16.453 1.154 -24.633 1.00 90.69 84 GLN A C 1
ATOM 680 O O . GLN A 1 84 ? 16.559 -0.018 -24.271 1.00 90.69 84 GLN A O 1
ATOM 685 N N . ASP A 1 85 ? 16.372 2.164 -23.765 1.00 87.44 85 ASP A N 1
ATOM 686 C CA . ASP A 1 85 ? 16.432 2.010 -22.311 1.00 87.44 85 ASP A CA 1
ATOM 687 C C . ASP A 1 85 ? 15.224 1.225 -21.781 1.00 87.44 85 ASP A C 1
ATOM 689 O O . ASP A 1 85 ? 15.379 0.349 -20.925 1.00 87.44 85 ASP A O 1
ATOM 693 N N . LYS A 1 86 ? 14.027 1.450 -22.348 1.00 89.44 86 LYS A N 1
ATOM 694 C CA . LYS A 1 86 ? 12.829 0.652 -22.025 1.00 89.44 86 LYS A CA 1
ATOM 695 C C . LYS A 1 86 ? 13.015 -0.822 -22.367 1.00 89.44 86 LYS A C 1
ATOM 697 O O . LYS A 1 86 ? 12.655 -1.685 -21.569 1.00 89.44 86 LYS A O 1
ATOM 702 N N . GLU A 1 87 ? 13.585 -1.123 -23.531 1.00 91.38 87 GLU A N 1
ATOM 703 C CA . GLU A 1 87 ? 13.833 -2.497 -23.972 1.00 91.38 87 GLU A CA 1
ATOM 704 C C . GLU A 1 87 ? 14.886 -3.201 -23.100 1.00 91.38 87 GLU A C 1
ATOM 706 O O . GLU A 1 87 ? 14.716 -4.369 -22.738 1.00 91.38 87 GLU A O 1
ATOM 711 N N . VAL A 1 88 ? 15.948 -2.495 -22.696 1.00 91.38 88 VAL A N 1
ATOM 712 C CA . VAL A 1 88 ? 16.939 -3.012 -21.736 1.00 91.38 88 VAL A CA 1
ATOM 713 C C . VAL A 1 88 ? 16.281 -3.299 -20.386 1.00 91.38 88 VAL A C 1
ATOM 715 O O . VAL A 1 88 ? 16.470 -4.381 -19.822 1.00 91.38 88 VAL A O 1
ATOM 718 N N . PHE A 1 89 ? 15.457 -2.376 -19.891 1.00 90.00 89 PHE A N 1
ATOM 719 C CA . PHE A 1 89 ? 14.736 -2.542 -18.634 1.00 90.00 89 PHE A CA 1
ATOM 720 C C . PHE A 1 89 ? 13.728 -3.698 -18.677 1.00 90.00 89 PHE A C 1
ATOM 722 O O . PHE A 1 89 ? 13.655 -4.491 -17.737 1.00 90.00 89 PHE A O 1
ATOM 729 N N . ARG A 1 90 ? 13.014 -3.875 -19.795 1.00 89.75 90 ARG A N 1
ATOM 730 C CA . ARG A 1 90 ? 12.117 -5.018 -20.016 1.00 89.75 90 ARG A CA 1
ATOM 731 C C . ARG A 1 90 ? 12.861 -6.344 -19.873 1.00 89.75 90 ARG A C 1
ATOM 733 O O . ARG A 1 90 ? 12.427 -7.210 -19.113 1.00 89.75 90 ARG A O 1
ATOM 740 N N . ARG A 1 91 ? 14.011 -6.484 -20.541 1.00 90.75 91 ARG A N 1
ATOM 741 C CA . ARG A 1 91 ? 14.856 -7.690 -20.452 1.00 90.75 91 ARG A CA 1
ATOM 742 C C . ARG A 1 91 ? 15.384 -7.915 -19.040 1.00 90.75 91 ARG A C 1
ATOM 744 O O . ARG A 1 91 ? 15.419 -9.053 -18.572 1.00 90.75 91 ARG A O 1
ATOM 751 N N . PHE A 1 92 ? 15.769 -6.845 -18.347 1.00 87.62 92 PHE A N 1
ATOM 752 C CA . PHE A 1 92 ? 16.189 -6.916 -16.950 1.00 87.62 92 PHE A CA 1
ATOM 753 C C . PHE A 1 92 ? 15.065 -7.448 -16.050 1.00 87.62 92 PHE A C 1
ATOM 755 O O . PHE A 1 92 ? 15.285 -8.411 -15.315 1.00 87.62 92 PHE A O 1
ATOM 762 N N . LEU A 1 93 ? 13.852 -6.896 -16.148 1.00 86.81 93 LEU A N 1
ATOM 763 C CA . LEU A 1 93 ? 12.704 -7.347 -15.357 1.00 86.81 93 LEU A CA 1
ATOM 764 C C . LEU A 1 93 ? 12.315 -8.796 -15.669 1.00 86.81 93 LEU A C 1
ATOM 766 O O . LEU A 1 93 ? 11.997 -9.550 -14.751 1.00 86.81 93 LEU A O 1
ATOM 770 N N . GLU A 1 94 ? 12.368 -9.217 -16.933 1.00 87.69 94 GLU A N 1
ATOM 771 C CA . GLU A 1 94 ? 12.168 -10.620 -17.320 1.00 87.69 94 GLU A CA 1
ATOM 772 C C . GLU A 1 94 ? 13.202 -11.539 -16.664 1.00 87.69 94 GLU A C 1
ATOM 774 O O . GLU A 1 94 ? 12.847 -12.585 -16.111 1.00 87.69 94 GLU A O 1
ATOM 779 N N . ASN A 1 95 ? 14.470 -11.125 -16.658 1.00 85.44 95 ASN A N 1
ATOM 780 C CA . ASN A 1 95 ? 15.550 -11.871 -16.028 1.00 85.44 95 ASN A CA 1
ATOM 781 C C . ASN A 1 95 ? 15.367 -11.963 -14.505 1.00 85.44 95 ASN A C 1
ATOM 783 O O . ASN A 1 95 ? 15.468 -13.054 -13.941 1.00 85.44 95 ASN A O 1
ATOM 787 N N . VAL A 1 96 ? 15.031 -10.854 -13.843 1.00 81.75 96 VAL A N 1
ATOM 788 C CA . VAL A 1 96 ? 14.742 -10.815 -12.401 1.00 81.75 96 VAL A CA 1
ATOM 789 C C . VAL A 1 96 ? 13.546 -11.707 -12.068 1.00 81.75 96 VAL A C 1
ATOM 791 O O . VAL A 1 96 ? 13.651 -12.577 -11.208 1.00 81.75 96 VAL A O 1
ATOM 794 N N . ARG A 1 97 ? 12.425 -11.591 -12.789 1.00 80.19 97 ARG A N 1
ATOM 795 C CA . ARG A 1 97 ? 11.219 -12.414 -12.559 1.00 80.19 97 ARG A CA 1
ATOM 796 C C . ARG A 1 97 ? 11.461 -13.907 -12.776 1.00 80.19 97 ARG A C 1
ATOM 798 O O . ARG A 1 97 ? 10.789 -14.729 -12.152 1.00 80.19 97 ARG A O 1
ATOM 805 N N . LYS A 1 98 ? 12.384 -14.270 -13.668 1.00 81.25 98 LYS A N 1
ATOM 806 C CA . LYS A 1 98 ? 12.755 -15.665 -13.931 1.00 81.25 98 LYS A CA 1
ATOM 807 C C . LYS A 1 98 ? 13.652 -16.244 -12.833 1.00 81.25 98 LYS A C 1
ATOM 809 O O . LYS A 1 98 ? 13.469 -17.405 -12.481 1.00 81.25 98 LYS A O 1
ATOM 814 N N . HIS A 1 99 ? 14.573 -15.453 -12.281 1.00 72.75 99 HIS A N 1
ATOM 815 C CA . HIS A 1 99 ? 15.624 -15.952 -11.382 1.00 72.75 99 HIS A CA 1
ATOM 816 C C . HIS A 1 99 ? 15.422 -15.605 -9.898 1.00 72.75 99 HIS A C 1
ATOM 818 O O . HIS A 1 99 ? 16.020 -16.249 -9.045 1.00 72.75 99 HIS A O 1
ATOM 824 N N . VAL A 1 100 ? 14.555 -14.646 -9.562 1.00 64.81 100 VAL A N 1
ATOM 825 C CA . VAL A 1 100 ? 14.331 -14.162 -8.182 1.00 64.81 100 VAL A CA 1
ATOM 826 C C . VAL A 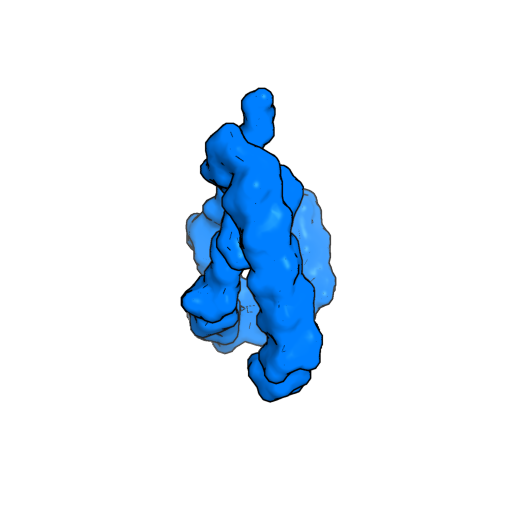1 100 ? 13.047 -14.739 -7.556 1.00 64.81 100 VAL A C 1
ATOM 828 O O . VAL A 1 100 ? 12.620 -14.307 -6.492 1.00 64.81 100 VAL A O 1
ATOM 831 N N . ARG A 1 101 ? 12.446 -15.796 -8.132 1.00 50.06 101 ARG A N 1
ATOM 832 C CA . ARG A 1 101 ? 11.240 -16.485 -7.596 1.00 50.06 101 ARG A CA 1
ATOM 833 C C . ARG A 1 101 ? 11.381 -17.093 -6.176 1.00 50.06 101 ARG A C 1
ATOM 835 O O . ARG A 1 101 ? 10.489 -17.815 -5.753 1.00 50.06 101 ARG A O 1
ATOM 842 N N . SER A 1 102 ? 12.455 -16.821 -5.432 1.00 43.72 102 SER A N 1
ATOM 843 C CA . SER A 1 102 ? 12.757 -17.442 -4.134 1.00 43.72 102 SER A CA 1
ATOM 844 C C . SER A 1 102 ? 12.521 -16.563 -2.892 1.00 43.72 102 SER A C 1
ATOM 846 O O . SER A 1 102 ? 12.716 -17.069 -1.794 1.00 43.72 102 SER A O 1
ATOM 848 N N . VAL A 1 103 ? 12.138 -15.283 -2.998 1.00 38.28 103 VAL A N 1
ATOM 849 C CA . VAL A 1 103 ? 12.119 -14.378 -1.813 1.00 38.28 103 VAL A CA 1
ATOM 850 C C . VAL A 1 103 ? 10.707 -13.994 -1.334 1.00 38.28 103 VAL A C 1
ATOM 852 O O . VAL A 1 103 ? 10.548 -13.197 -0.419 1.00 38.28 103 VAL A O 1
ATOM 855 N N . LEU A 1 104 ? 9.654 -14.579 -1.905 1.00 34.59 104 LEU A N 1
ATOM 856 C CA . LEU A 1 104 ? 8.274 -14.360 -1.454 1.00 34.59 104 LEU A CA 1
ATOM 857 C C . LEU A 1 104 ? 7.570 -15.710 -1.264 1.00 34.59 104 LEU A C 1
ATOM 859 O O . LEU A 1 104 ? 6.799 -16.135 -2.121 1.00 34.59 104 LEU A O 1
ATOM 863 N N . HIS A 1 105 ? 7.886 -16.385 -0.159 1.00 33.97 105 HIS A N 1
ATOM 864 C CA . HIS A 1 105 ? 7.030 -17.383 0.486 1.00 33.97 105 HIS A CA 1
ATOM 865 C C . HIS A 1 105 ? 6.934 -17.032 1.967 1.00 33.97 105 HIS A C 1
ATOM 867 O O . HIS A 1 105 ? 7.987 -16.663 2.536 1.00 33.97 105 HIS A O 1
#

InterPro domains:
  IPR010442 PET domain [PF06297] (12-99)
  IPR010442 PET domain [PS51303] (7-105)
  IPR047120 Prickle/Espinas/Testin [PTHR24211] (17-99)

Secondary structure (DSSP, 8-state):
-------EEEEEEEES-TTS-EEEEEEEESSS-HHHHHHHHHHS-GGGS-BTTSHHHHHHHHHHHTPPPHHHH-STT---SSHHHHHHHHHHHHHHHHH-TTS--